Protein AF-A0A2N4T338-F1 (afdb_monomer_lite)

Structure (mmCIF, N/CA/C/O backbone):
data_AF-A0A2N4T338-F1
#
_entry.id   AF-A0A2N4T338-F1
#
loop_
_atom_site.group_PDB
_atom_site.id
_atom_site.type_symbol
_atom_site.label_atom_id
_atom_site.label_alt_id
_atom_site.label_comp_id
_atom_site.label_asym_id
_atom_site.label_entity_id
_atom_site.label_seq_id
_atom_site.pdbx_PDB_ins_code
_atom_site.Cartn_x
_atom_site.Cartn_y
_atom_site.Cartn_z
_atom_site.occupancy
_atom_site.B_iso_or_equiv
_atom_site.auth_seq_id
_atom_site.auth_comp_id
_atom_site.auth_asym_id
_atom_site.auth_atom_id
_atom_site.pdbx_PDB_model_num
ATOM 1 N N . MET A 1 1 ? 6.324 -9.145 18.615 1.00 62.44 1 MET A N 1
ATOM 2 C CA . MET A 1 1 ? 6.691 -7.727 18.433 1.00 62.44 1 MET A CA 1
ATOM 3 C C . MET A 1 1 ? 6.209 -6.959 19.652 1.00 62.44 1 MET A C 1
ATOM 5 O O . MET A 1 1 ? 5.061 -7.141 20.035 1.00 62.44 1 MET A O 1
ATOM 9 N N . THR A 1 2 ? 7.068 -6.172 20.293 1.00 78.62 2 THR A N 1
ATOM 10 C CA . THR A 1 2 ? 6.684 -5.299 21.414 1.00 78.62 2 THR A CA 1
ATOM 11 C C . THR A 1 2 ? 6.071 -3.992 20.900 1.00 78.62 2 THR A C 1
ATOM 13 O O . THR A 1 2 ? 6.257 -3.635 19.736 1.00 78.62 2 THR A O 1
ATOM 16 N N . GLN A 1 3 ? 5.378 -3.239 21.760 1.00 72.06 3 GLN A N 1
ATOM 17 C CA . GLN A 1 3 ? 4.843 -1.913 21.408 1.00 72.06 3 GLN A CA 1
ATOM 18 C C . GLN A 1 3 ? 5.943 -0.960 20.908 1.00 72.06 3 GLN A C 1
ATOM 20 O O . GLN A 1 3 ? 5.745 -0.226 19.945 1.00 72.06 3 GLN A O 1
ATOM 25 N N . GLN A 1 4 ? 7.126 -1.016 21.522 1.00 71.88 4 GLN A N 1
ATOM 26 C CA . GLN A 1 4 ? 8.275 -0.204 21.126 1.00 71.88 4 GLN A CA 1
ATOM 27 C C . GLN A 1 4 ? 8.818 -0.604 19.746 1.00 71.88 4 GLN A C 1
ATOM 29 O O . GLN A 1 4 ? 9.125 0.263 18.933 1.00 71.88 4 GLN A O 1
ATOM 34 N N . GLN A 1 5 ? 8.879 -1.907 19.452 1.00 71.75 5 GLN A N 1
ATOM 35 C CA . GLN A 1 5 ? 9.259 -2.404 18.125 1.00 71.75 5 GLN A CA 1
ATOM 36 C C . GLN A 1 5 ? 8.235 -2.002 17.057 1.00 71.75 5 GLN A C 1
ATOM 38 O O . GLN A 1 5 ? 8.622 -1.611 15.961 1.00 71.75 5 GLN A O 1
ATOM 43 N N . ALA A 1 6 ? 6.942 -2.043 17.388 1.00 69.12 6 ALA A N 1
ATOM 44 C CA . ALA A 1 6 ? 5.874 -1.610 16.490 1.00 69.12 6 ALA A CA 1
ATOM 45 C C . ALA A 1 6 ? 5.974 -0.111 16.164 1.00 69.12 6 ALA A C 1
ATOM 47 O O . ALA A 1 6 ? 5.846 0.279 15.006 1.00 69.12 6 ALA A O 1
ATOM 48 N N . ALA A 1 7 ? 6.250 0.724 17.172 1.00 72.25 7 ALA A N 1
ATOM 49 C CA . ALA A 1 7 ? 6.446 2.160 16.989 1.00 72.25 7 ALA A CA 1
ATOM 50 C C . ALA A 1 7 ? 7.676 2.468 16.117 1.00 72.25 7 ALA A C 1
ATOM 52 O O . ALA A 1 7 ? 7.588 3.289 15.208 1.00 72.25 7 ALA A O 1
ATOM 53 N N . ALA A 1 8 ? 8.794 1.772 16.344 1.00 79.38 8 ALA A N 1
ATOM 54 C CA . ALA A 1 8 ? 10.000 1.924 15.532 1.00 79.38 8 ALA A CA 1
ATOM 55 C C . ALA A 1 8 ? 9.776 1.494 14.070 1.00 79.38 8 ALA A C 1
ATOM 57 O O . ALA A 1 8 ? 10.155 2.221 13.156 1.00 79.38 8 ALA A O 1
ATOM 58 N N . ALA A 1 9 ? 9.102 0.360 13.844 1.00 77.81 9 ALA A N 1
ATOM 59 C CA . ALA A 1 9 ? 8.751 -0.109 12.502 1.00 77.81 9 ALA A CA 1
ATOM 60 C C . ALA A 1 9 ? 7.802 0.862 11.774 1.00 77.81 9 ALA A C 1
ATOM 62 O O . ALA A 1 9 ? 7.925 1.067 10.567 1.00 77.81 9 ALA A O 1
ATOM 63 N N . LEU A 1 10 ? 6.872 1.491 12.501 1.00 75.06 10 LEU A N 1
ATOM 64 C CA . LEU A 1 10 ? 5.985 2.513 11.944 1.00 75.06 10 LEU A CA 1
ATOM 65 C C . LEU A 1 10 ? 6.748 3.784 11.544 1.00 75.06 10 LEU A C 1
ATOM 67 O O . LEU A 1 10 ? 6.450 4.372 10.504 1.00 75.06 10 LEU A O 1
ATOM 71 N N . GLU A 1 11 ? 7.722 4.213 12.344 1.00 81.62 11 GLU A N 1
ATOM 72 C CA . GLU A 1 11 ? 8.528 5.393 12.024 1.00 81.62 11 GLU A CA 1
ATOM 73 C C . GLU A 1 11 ? 9.440 5.148 10.815 1.00 81.62 11 GLU A C 1
ATOM 75 O O . GLU A 1 11 ? 9.494 5.969 9.899 1.00 81.62 11 GLU A O 1
ATOM 80 N N . GLU A 1 12 ? 10.063 3.969 10.744 1.00 84.81 12 GLU A N 1
ATOM 81 C CA . GLU A 1 12 ? 10.808 3.512 9.566 1.00 84.81 12 GLU A CA 1
ATOM 82 C C . GLU A 1 12 ? 9.920 3.521 8.308 1.00 84.81 12 GLU A C 1
ATOM 84 O O . GLU A 1 12 ? 10.283 4.103 7.283 1.00 84.81 12 GLU A O 1
ATOM 89 N N . TYR A 1 13 ? 8.707 2.969 8.407 1.00 80.12 13 TYR A N 1
ATOM 90 C CA . TYR A 1 13 ? 7.729 2.975 7.320 1.00 80.12 13 TYR A CA 1
ATOM 91 C C . TYR A 1 13 ? 7.407 4.388 6.825 1.00 80.12 13 TYR A C 1
ATOM 93 O O . TYR A 1 13 ? 7.365 4.624 5.613 1.00 80.12 13 TYR A O 1
ATOM 101 N N . ARG A 1 14 ? 7.210 5.349 7.734 1.00 77.81 14 ARG A N 1
ATOM 102 C CA . ARG A 1 14 ? 6.934 6.749 7.377 1.00 77.81 14 ARG A CA 1
ATOM 103 C C . ARG A 1 14 ? 8.105 7.397 6.650 1.00 77.81 14 ARG A C 1
ATOM 105 O O . ARG A 1 14 ? 7.891 8.017 5.607 1.00 77.81 14 ARG A O 1
ATOM 112 N N . ALA A 1 15 ? 9.322 7.221 7.162 1.00 83.94 15 ALA A N 1
ATOM 113 C CA . ALA A 1 15 ? 10.530 7.785 6.566 1.00 83.94 15 ALA A CA 1
ATOM 114 C C . ALA A 1 15 ? 10.759 7.283 5.126 1.00 83.94 15 ALA A C 1
ATOM 116 O O . ALA A 1 15 ? 11.255 8.022 4.272 1.00 83.94 15 ALA A O 1
ATOM 117 N N . GLU A 1 16 ? 10.337 6.052 4.823 1.00 86.31 16 GLU A N 1
ATOM 118 C CA . GLU A 1 16 ? 10.473 5.441 3.498 1.00 86.31 16 GLU A CA 1
ATOM 119 C C . GLU A 1 16 ? 9.462 5.954 2.452 1.00 86.31 16 GLU A C 1
ATOM 121 O O . GLU A 1 16 ? 9.729 5.807 1.256 1.00 86.31 16 GLU A O 1
ATOM 126 N N . ARG A 1 17 ? 8.342 6.594 2.844 1.00 83.62 17 ARG A N 1
ATOM 127 C CA . ARG A 1 17 ? 7.252 6.962 1.906 1.00 83.62 17 ARG A CA 1
ATOM 128 C C . ARG A 1 17 ? 7.700 7.931 0.812 1.00 83.62 17 ARG A C 1
ATOM 130 O O . ARG A 1 17 ? 7.504 7.664 -0.371 1.00 83.62 17 ARG A O 1
ATOM 137 N N . GLY A 1 18 ? 8.338 9.037 1.195 1.00 79.62 18 GLY A N 1
ATOM 138 C CA . GLY A 1 18 ? 8.829 10.039 0.243 1.00 79.62 18 GLY A CA 1
ATOM 139 C C . GLY A 1 18 ? 9.854 9.465 -0.751 1.00 79.62 18 GLY A C 1
ATOM 140 O O . GLY A 1 18 ? 9.697 9.644 -1.961 1.00 79.62 18 GLY A O 1
ATOM 141 N N . PRO A 1 19 ? 10.897 8.747 -0.288 1.00 85.12 19 PRO A N 1
ATOM 142 C CA . PRO A 1 19 ? 11.813 8.018 -1.164 1.00 85.12 19 PRO A CA 1
ATOM 143 C C . PRO A 1 19 ? 11.136 6.977 -2.069 1.00 85.12 19 PRO A C 1
ATOM 145 O O . PRO A 1 19 ? 11.497 6.876 -3.241 1.00 85.12 19 PRO A O 1
ATOM 148 N N . ALA A 1 20 ? 10.171 6.201 -1.563 1.00 82.81 20 ALA A N 1
ATOM 149 C CA . ALA A 1 20 ? 9.427 5.218 -2.355 1.00 82.81 20 ALA A CA 1
ATOM 150 C C . ALA A 1 20 ? 8.657 5.884 -3.499 1.00 82.81 20 ALA A C 1
ATOM 152 O O . ALA A 1 20 ? 8.750 5.455 -4.649 1.00 82.81 20 ALA A O 1
ATOM 153 N N . LEU A 1 21 ? 7.991 6.995 -3.203 1.00 77.12 21 LEU A N 1
ATOM 154 C CA . LEU A 1 21 ? 7.253 7.757 -4.193 1.00 77.12 21 LEU A CA 1
ATOM 155 C C . LEU A 1 21 ? 8.155 8.394 -5.252 1.00 77.12 21 LEU A C 1
ATOM 157 O O . LEU A 1 21 ? 7.856 8.326 -6.444 1.00 77.12 21 LEU A O 1
ATOM 161 N N . ARG A 1 22 ? 9.293 8.969 -4.842 1.00 80.62 22 ARG A N 1
ATOM 162 C CA . ARG A 1 22 ? 10.293 9.476 -5.793 1.00 80.62 22 ARG A CA 1
ATOM 163 C C . ARG A 1 22 ? 10.784 8.372 -6.720 1.00 80.62 22 ARG A C 1
ATOM 165 O O . ARG A 1 22 ? 10.861 8.616 -7.914 1.00 80.62 22 ARG A O 1
ATOM 172 N N . ARG A 1 23 ? 11.050 7.169 -6.196 1.00 81.19 23 ARG A N 1
ATOM 173 C CA . ARG A 1 23 ? 11.460 6.006 -7.002 1.00 81.19 23 ARG A CA 1
ATOM 174 C C . ARG A 1 23 ? 10.383 5.566 -7.990 1.00 81.19 23 ARG A C 1
ATOM 176 O O . ARG A 1 23 ? 10.722 5.247 -9.123 1.00 81.19 23 ARG A O 1
ATOM 183 N N . LEU A 1 24 ? 9.109 5.572 -7.590 1.00 78.12 24 LEU A N 1
ATOM 184 C CA . LEU A 1 24 ? 7.997 5.272 -8.497 1.00 78.12 24 LEU A CA 1
ATOM 185 C C . LEU A 1 24 ? 7.913 6.303 -9.633 1.00 78.12 24 LEU A C 1
ATOM 187 O O . LEU A 1 24 ? 7.791 5.935 -10.797 1.00 78.12 24 LEU A O 1
ATOM 191 N N . ARG A 1 25 ? 8.033 7.594 -9.294 1.00 74.50 25 ARG A N 1
ATOM 192 C CA . ARG A 1 25 ? 7.961 8.717 -10.244 1.00 74.50 25 ARG A CA 1
ATOM 193 C C . ARG A 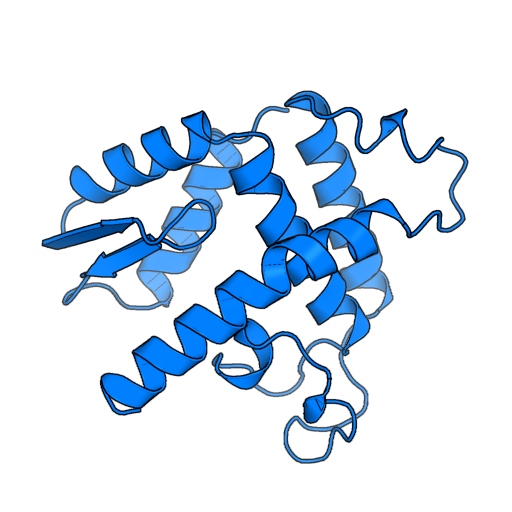1 25 ? 9.176 8.805 -11.166 1.00 74.50 25 ARG A C 1
ATOM 195 O O . ARG A 1 25 ? 9.040 9.179 -12.325 1.00 74.50 25 ARG A O 1
ATOM 202 N N . SER A 1 26 ? 10.359 8.447 -10.674 1.00 70.56 26 SER A N 1
ATOM 203 C CA . SER A 1 26 ? 11.620 8.536 -11.411 1.00 70.56 26 SER A CA 1
ATOM 204 C C . SER A 1 26 ? 11.895 7.336 -12.314 1.00 70.56 26 SER A C 1
ATOM 206 O O . SER A 1 26 ? 13.024 7.207 -12.782 1.00 70.56 26 SER A O 1
ATOM 208 N N . ARG A 1 27 ? 10.930 6.429 -12.520 1.00 64.31 27 ARG A N 1
ATOM 209 C CA . ARG A 1 27 ? 11.111 5.203 -13.308 1.00 64.31 27 ARG A CA 1
ATOM 210 C C . ARG A 1 27 ? 10.429 5.320 -14.682 1.00 64.31 27 ARG A C 1
ATOM 212 O O . ARG A 1 27 ? 9.314 4.830 -14.871 1.00 64.31 27 ARG A O 1
ATOM 219 N N . PRO A 1 28 ? 11.061 5.982 -15.667 1.00 56.56 28 PRO A N 1
ATOM 220 C CA . PRO A 1 28 ? 10.566 6.034 -17.034 1.00 56.56 28 PRO A CA 1
ATOM 221 C C . PRO A 1 28 ? 10.906 4.720 -17.748 1.00 56.56 28 PRO A C 1
ATOM 223 O O . PRO A 1 28 ? 11.906 4.635 -18.449 1.00 56.56 28 PRO A O 1
ATOM 226 N N . GLU A 1 29 ? 10.116 3.661 -17.565 1.00 56.84 29 GLU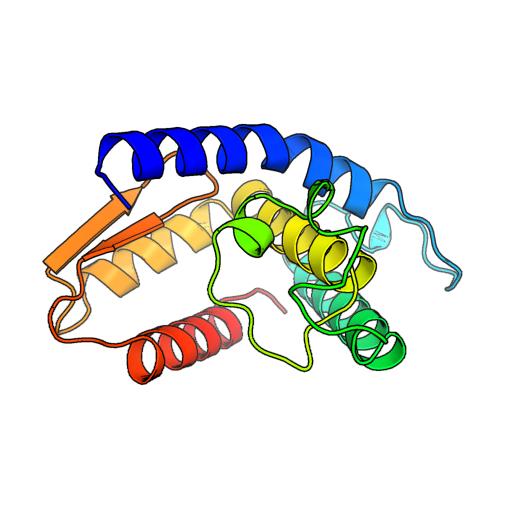 A N 1
ATOM 227 C CA . GLU A 1 29 ? 10.392 2.395 -18.265 1.00 56.84 29 GLU A CA 1
ATOM 228 C C . GLU A 1 29 ? 9.461 2.149 -19.469 1.00 56.84 29 GLU A C 1
ATOM 230 O O . GLU A 1 29 ? 8.276 1.846 -19.327 1.00 56.84 29 GLU A O 1
ATOM 235 N N . ALA A 1 30 ? 10.071 2.300 -20.652 1.00 43.59 30 ALA A N 1
ATOM 236 C CA . ALA A 1 30 ? 9.916 1.552 -21.911 1.00 43.59 30 ALA A CA 1
ATOM 237 C C . ALA A 1 30 ? 8.594 1.542 -22.710 1.00 43.59 30 ALA A C 1
ATOM 239 O O . ALA A 1 30 ? 8.603 1.022 -23.823 1.00 43.59 30 ALA A O 1
ATOM 240 N N . GLN A 1 31 ? 7.493 2.137 -22.251 1.00 45.59 31 GLN A N 1
ATOM 241 C CA . GLN A 1 31 ? 6.255 2.213 -23.051 1.00 45.59 31 GLN A CA 1
ATOM 242 C C . GLN A 1 31 ? 5.781 3.648 -23.259 1.00 45.59 31 GLN A C 1
ATOM 244 O O . GLN A 1 31 ? 4.820 4.043 -22.620 1.00 45.59 31 GLN A O 1
ATOM 249 N N . GLY A 1 32 ? 6.458 4.404 -24.135 1.00 47.75 32 GLY A N 1
ATOM 250 C CA . GLY A 1 32 ? 5.933 5.524 -24.949 1.00 47.75 32 GLY A CA 1
ATOM 251 C C . GLY A 1 32 ? 5.160 6.693 -24.308 1.00 47.75 32 GLY A C 1
ATOM 252 O O . GLY A 1 32 ? 4.916 7.677 -24.995 1.00 47.75 32 GLY A O 1
ATOM 253 N N . ALA A 1 33 ? 4.778 6.625 -23.038 1.00 52.41 33 ALA A N 1
ATOM 254 C CA . ALA A 1 33 ? 4.019 7.626 -22.316 1.00 52.41 33 ALA A CA 1
ATOM 255 C C . ALA A 1 33 ? 4.990 8.508 -21.535 1.00 52.41 33 ALA A C 1
ATOM 257 O O . ALA A 1 33 ? 5.881 8.004 -20.836 1.00 52.41 33 ALA A O 1
ATOM 258 N N . ALA A 1 34 ? 4.826 9.825 -21.649 1.00 51.91 34 ALA A N 1
ATOM 259 C CA . ALA A 1 34 ? 5.611 10.757 -20.862 1.00 51.91 34 ALA A CA 1
ATOM 260 C C . ALA A 1 34 ? 5.340 10.498 -19.363 1.00 51.91 34 ALA A C 1
ATOM 262 O O . ALA A 1 34 ? 4.184 10.332 -18.970 1.00 51.91 34 ALA A O 1
ATOM 263 N N . PRO A 1 35 ? 6.372 10.473 -18.497 1.00 50.28 35 PRO A N 1
ATOM 264 C CA . PRO A 1 35 ? 6.205 10.237 -17.059 1.00 50.28 35 PRO A CA 1
ATOM 265 C C . PRO A 1 35 ? 5.212 11.193 -16.388 1.00 50.28 35 PRO A C 1
ATOM 267 O O . PRO A 1 35 ? 4.612 10.827 -15.383 1.00 50.28 35 PRO A O 1
ATOM 270 N N . GLY A 1 36 ? 5.039 12.394 -16.951 1.00 50.84 36 GLY A N 1
ATOM 271 C CA . GLY A 1 36 ? 4.094 13.403 -16.481 1.00 50.84 36 GLY A CA 1
ATOM 272 C C . GLY A 1 36 ? 2.626 13.049 -16.719 1.00 50.84 36 GLY A C 1
ATOM 273 O O . GLY A 1 36 ? 1.810 13.393 -15.877 1.00 50.84 36 GLY A O 1
ATOM 274 N N . ASP A 1 37 ? 2.294 12.299 -17.774 1.00 50.84 37 ASP A N 1
ATOM 275 C CA . ASP A 1 37 ? 0.897 12.025 -18.155 1.00 50.84 37 ASP A CA 1
ATOM 276 C C . ASP A 1 37 ? 0.291 10.862 -17.353 1.00 50.84 37 ASP A C 1
ATOM 278 O O . ASP A 1 37 ? -0.908 10.814 -17.101 1.00 50.84 37 ASP A O 1
ATOM 282 N N . LEU A 1 38 ? 1.129 9.922 -16.899 1.00 54.34 38 LEU A N 1
ATOM 283 C CA . LEU A 1 38 ? 0.713 8.811 -16.029 1.00 54.34 38 LEU A CA 1
ATOM 284 C C . LEU A 1 38 ? 0.696 9.189 -14.545 1.00 54.34 38 LEU A C 1
ATOM 286 O O . LEU A 1 38 ? 0.239 8.407 -13.715 1.00 54.34 38 LEU A O 1
ATOM 290 N N . LEU A 1 39 ? 1.262 10.344 -14.192 1.00 59.91 39 LEU A N 1
ATOM 291 C CA . LEU A 1 39 ? 1.515 10.764 -12.817 1.00 59.91 39 LEU A CA 1
ATOM 292 C C . LEU A 1 39 ? 1.229 12.263 -12.628 1.00 59.91 39 LEU A C 1
ATOM 294 O O . LEU A 1 39 ? 1.869 12.888 -11.788 1.00 59.91 39 LEU A O 1
ATOM 298 N N . ASP A 1 40 ? 0.238 12.804 -13.336 1.00 61.72 40 ASP A N 1
ATOM 299 C CA . ASP A 1 40 ? -0.113 14.238 -13.388 1.00 61.72 40 ASP A CA 1
ATOM 300 C C . ASP A 1 40 ? -0.699 14.827 -12.082 1.00 61.72 40 ASP A C 1
ATOM 302 O O . ASP A 1 40 ? -1.085 15.991 -12.018 1.00 61.72 40 ASP A O 1
ATOM 306 N N . GLY A 1 41 ? -0.766 14.032 -11.016 1.00 57.16 41 GLY A N 1
ATOM 307 C CA . GLY A 1 41 ? -1.344 14.396 -9.725 1.00 57.16 41 GLY A CA 1
ATOM 308 C C . GLY A 1 41 ? -2.856 14.195 -9.644 1.00 57.16 41 GLY A C 1
ATOM 309 O O . GLY A 1 41 ? -3.410 14.306 -8.553 1.00 57.16 41 GLY A O 1
ATOM 310 N N . THR A 1 42 ? -3.533 13.862 -10.747 1.00 61.12 42 THR A N 1
ATOM 311 C CA . THR A 1 42 ? -4.996 13.808 -10.788 1.00 61.12 42 THR A CA 1
ATOM 312 C C . THR A 1 42 ? -5.558 12.447 -10.360 1.00 61.12 42 THR A C 1
ATOM 314 O O . THR A 1 42 ? -4.898 11.415 -10.510 1.00 61.12 42 THR A O 1
ATOM 317 N N . PRO A 1 43 ? -6.812 12.415 -9.875 1.00 57.62 43 PRO A N 1
ATOM 318 C CA . PRO A 1 43 ? -7.643 11.212 -9.753 1.00 57.62 43 PRO A CA 1
ATOM 319 C C . PRO A 1 43 ? -7.540 10.226 -10.924 1.00 57.62 43 PRO A C 1
ATOM 321 O O . PRO A 1 43 ? -7.297 9.042 -10.696 1.00 57.62 43 PRO A O 1
ATOM 324 N N . GLY A 1 44 ? -7.625 10.716 -12.164 1.00 61.06 44 GLY A N 1
ATOM 325 C CA . GLY A 1 44 ? -7.610 9.875 -13.365 1.00 61.06 44 GLY A CA 1
ATOM 326 C C . GLY A 1 44 ? -6.275 9.168 -13.625 1.00 61.06 44 GLY A C 1
ATOM 327 O O . GLY A 1 44 ? -6.240 8.145 -14.296 1.00 61.06 44 GLY A O 1
ATOM 328 N N . SER A 1 45 ? -5.166 9.646 -13.049 1.00 65.50 45 SER A N 1
ATOM 329 C CA . SER A 1 45 ? -3.851 8.997 -13.195 1.00 65.50 45 SER A CA 1
ATOM 330 C C . SER A 1 45 ? -3.674 7.734 -12.341 1.00 65.50 45 SER A C 1
ATOM 332 O O . SER A 1 45 ? -2.775 6.928 -12.591 1.00 65.50 45 SER A O 1
ATOM 334 N N . THR A 1 46 ? -4.534 7.515 -11.337 1.00 69.88 46 THR A N 1
ATOM 335 C CA . THR A 1 46 ? -4.381 6.399 -10.391 1.00 69.88 46 THR A CA 1
ATOM 336 C C . THR A 1 46 ? -4.722 5.043 -11.011 1.00 69.88 46 THR A C 1
ATOM 338 O O . THR A 1 46 ? -4.023 4.066 -10.732 1.00 69.88 46 THR A O 1
ATOM 341 N N . ALA A 1 47 ? -5.736 4.962 -11.878 1.00 72.38 47 ALA A N 1
ATOM 342 C CA . ALA A 1 47 ? -6.087 3.717 -12.563 1.00 72.38 47 ALA A CA 1
ATOM 343 C C . ALA A 1 47 ? -5.005 3.266 -13.573 1.00 72.38 47 ALA A C 1
ATOM 345 O O . ALA A 1 47 ? -4.528 2.137 -13.439 1.00 72.38 47 ALA A O 1
ATOM 346 N N . PRO A 1 48 ? -4.495 4.125 -14.480 1.00 71.88 48 PRO A N 1
ATOM 347 C CA . PRO A 1 48 ? -3.369 3.780 -15.352 1.00 71.88 48 PRO A CA 1
ATOM 348 C C . PRO A 1 48 ? -2.109 3.362 -14.584 1.00 71.88 48 PRO A C 1
ATOM 350 O O . PRO A 1 48 ? -1.431 2.403 -14.960 1.00 71.88 48 PRO A O 1
ATOM 353 N N . LEU A 1 49 ? -1.797 4.046 -13.476 1.00 74.12 49 LEU A N 1
ATOM 354 C CA . LEU A 1 49 ? -0.665 3.693 -12.621 1.00 74.12 49 LEU A CA 1
ATOM 355 C C . LEU A 1 49 ? -0.846 2.323 -11.953 1.00 74.12 49 LEU A C 1
ATOM 357 O O . LEU A 1 49 ? 0.105 1.535 -11.903 1.00 74.12 49 LEU A O 1
ATOM 361 N N . ARG A 1 50 ? -2.052 2.028 -11.454 1.00 77.69 50 ARG A N 1
ATOM 362 C CA . ARG A 1 50 ? -2.404 0.722 -10.883 1.00 77.69 50 ARG A CA 1
ATOM 363 C C . ARG A 1 50 ? -2.251 -0.371 -11.931 1.00 77.69 50 ARG A C 1
ATOM 365 O O . ARG A 1 50 ? -1.576 -1.360 -11.668 1.00 77.69 50 ARG A O 1
ATOM 372 N N . ASP A 1 51 ? -2.832 -0.188 -13.111 1.00 77.38 51 ASP A N 1
ATOM 373 C CA . ASP A 1 51 ? -2.852 -1.209 -14.158 1.00 77.38 51 ASP A CA 1
ATOM 374 C C . ASP A 1 51 ? -1.433 -1.500 -14.664 1.00 77.38 51 ASP A C 1
ATOM 376 O O . ASP A 1 51 ? -1.040 -2.661 -14.794 1.00 77.38 51 ASP A O 1
ATOM 380 N N . ARG A 1 52 ? -0.606 -0.458 -14.821 1.00 78.12 52 ARG A N 1
ATOM 381 C CA . ARG A 1 52 ? 0.825 -0.598 -15.125 1.00 78.12 52 ARG A CA 1
ATOM 382 C C . ARG A 1 52 ? 1.582 -1.341 -14.026 1.00 78.12 52 ARG A C 1
ATOM 384 O O . ARG A 1 52 ? 2.385 -2.226 -14.322 1.00 78.12 52 ARG A O 1
ATOM 391 N N . THR A 1 53 ? 1.349 -0.976 -12.766 1.00 79.75 53 THR A N 1
ATOM 392 C CA . THR A 1 53 ? 1.994 -1.621 -11.614 1.00 79.75 53 THR A CA 1
ATOM 393 C C . THR A 1 53 ? 1.633 -3.104 -11.560 1.00 79.75 53 THR A C 1
ATOM 395 O O . THR A 1 53 ? 2.526 -3.943 -11.460 1.00 79.75 53 THR A O 1
ATOM 398 N N . THR A 1 54 ? 0.352 -3.440 -11.727 1.00 81.50 54 THR A N 1
ATOM 399 C CA . THR A 1 54 ? -0.137 -4.821 -11.809 1.00 81.50 54 THR A CA 1
ATOM 400 C C . THR A 1 54 ? 0.515 -5.575 -12.963 1.00 81.50 54 THR A C 1
ATOM 402 O O . THR A 1 54 ? 1.087 -6.636 -12.734 1.00 81.50 54 THR A O 1
ATOM 405 N N . ALA A 1 55 ? 0.517 -5.016 -14.178 1.00 80.31 55 ALA A N 1
ATOM 406 C CA . ALA A 1 55 ? 1.122 -5.656 -15.344 1.00 80.31 55 ALA A CA 1
ATOM 407 C C . ALA A 1 55 ? 2.616 -5.955 -15.132 1.00 80.31 55 ALA A C 1
ATOM 409 O O . ALA A 1 55 ? 3.092 -7.043 -15.468 1.00 80.31 55 ALA A O 1
ATOM 410 N N . ARG A 1 56 ? 3.359 -5.020 -14.523 1.00 84.81 56 ARG A N 1
ATOM 411 C CA . ARG A 1 56 ? 4.777 -5.221 -14.208 1.00 84.81 56 ARG A CA 1
ATOM 412 C C . ARG A 1 56 ? 4.979 -6.297 -13.143 1.00 84.81 56 ARG A C 1
ATOM 414 O O . ARG A 1 56 ? 5.845 -7.146 -13.323 1.00 84.81 56 ARG A O 1
ATOM 421 N N . ILE A 1 57 ? 4.180 -6.296 -12.077 1.00 85.88 57 ILE A N 1
ATOM 422 C CA . ILE A 1 57 ? 4.228 -7.330 -11.031 1.00 85.88 57 ILE A CA 1
ATOM 423 C C . ILE A 1 57 ? 3.936 -8.712 -11.628 1.00 85.88 57 ILE A C 1
ATOM 425 O O . ILE A 1 57 ? 4.668 -9.658 -11.348 1.00 85.88 57 ILE A O 1
ATOM 429 N N . THR A 1 58 ? 2.926 -8.827 -12.495 1.00 85.44 58 THR A N 1
ATOM 430 C CA . THR A 1 58 ? 2.608 -10.073 -13.204 1.00 85.44 58 THR A CA 1
ATOM 431 C C . THR A 1 58 ? 3.780 -10.548 -14.061 1.00 85.44 58 THR A C 1
ATOM 433 O O . THR A 1 58 ? 4.121 -11.726 -14.014 1.00 85.44 58 THR A O 1
ATOM 436 N N . ALA A 1 59 ? 4.433 -9.645 -14.800 1.00 85.69 59 ALA A N 1
ATOM 437 C CA . ALA A 1 59 ? 5.592 -9.985 -15.626 1.00 85.69 59 ALA A CA 1
ATOM 438 C C . ALA A 1 59 ? 6.819 -10.421 -14.802 1.00 85.69 59 ALA A C 1
ATOM 440 O O . ALA A 1 59 ? 7.606 -11.242 -15.265 1.00 85.69 59 ALA A O 1
ATOM 441 N N . LEU A 1 60 ? 6.991 -9.874 -13.594 1.00 88.44 60 LEU A N 1
ATOM 442 C CA . LEU A 1 60 ? 8.084 -10.220 -12.680 1.00 88.44 60 LEU A CA 1
ATOM 443 C C . LEU A 1 60 ? 7.890 -11.581 -11.996 1.00 88.44 60 LEU A C 1
ATOM 445 O O . LEU A 1 60 ? 8.874 -12.199 -11.593 1.00 88.44 60 LEU A O 1
ATOM 449 N N . GLY A 1 61 ? 6.646 -12.049 -11.861 1.00 91.31 61 GLY A N 1
ATOM 450 C CA . GLY A 1 61 ? 6.330 -13.330 -11.235 1.00 91.31 61 GLY A CA 1
ATOM 451 C C . GLY A 1 61 ? 6.764 -13.395 -9.767 1.00 91.31 61 GLY A C 1
ATOM 452 O O . GLY A 1 61 ? 6.580 -12.448 -8.997 1.00 91.31 61 GLY A O 1
ATOM 453 N N . THR A 1 62 ? 7.324 -14.534 -9.366 1.00 92.38 62 THR A N 1
ATOM 454 C CA . THR A 1 62 ? 7.793 -14.787 -7.998 1.00 92.38 62 THR A CA 1
ATOM 455 C C . THR A 1 62 ? 9.314 -14.756 -7.909 1.00 92.38 62 THR A C 1
ATOM 457 O O . THR A 1 62 ? 10.022 -15.048 -8.872 1.00 92.38 62 THR A O 1
ATOM 460 N N . GLY A 1 63 ? 9.824 -14.434 -6.723 1.00 87.69 63 GLY A N 1
ATOM 461 C CA . GLY A 1 63 ? 11.241 -1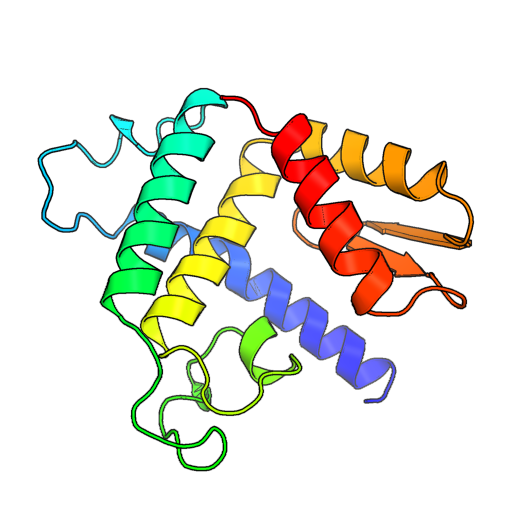4.494 -6.404 1.00 87.69 63 GLY A CA 1
ATOM 462 C C . GLY A 1 63 ? 11.808 -15.903 -6.631 1.00 87.69 63 GLY A C 1
ATOM 463 O 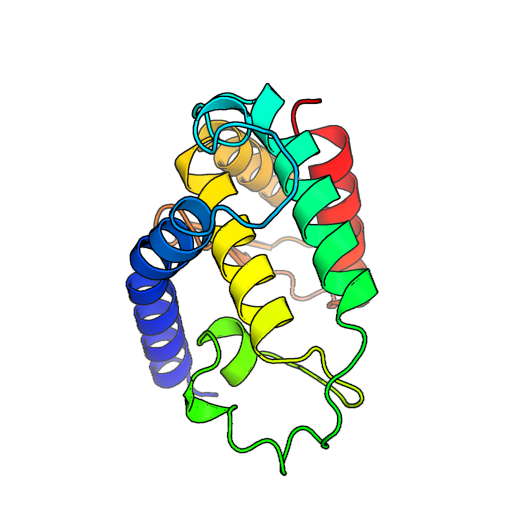O . GLY A 1 63 ? 11.120 -16.895 -6.385 1.00 87.69 63 GLY A O 1
ATOM 464 N N . PRO A 1 64 ? 13.063 -16.016 -7.099 1.00 86.44 64 PRO A N 1
ATOM 465 C CA . PRO A 1 64 ? 13.689 -17.308 -7.384 1.00 86.44 64 PRO A CA 1
ATOM 466 C C . PRO A 1 64 ? 14.216 -18.020 -6.127 1.00 86.44 64 PRO A C 1
ATOM 468 O O . PRO A 1 64 ? 14.718 -19.137 -6.224 1.00 86.44 64 PRO A O 1
ATOM 471 N N . ARG A 1 65 ? 14.183 -17.361 -4.964 1.00 90.12 65 ARG A N 1
ATOM 472 C CA . ARG A 1 65 ? 14.698 -17.866 -3.686 1.00 90.12 65 ARG A CA 1
ATOM 473 C C . ARG A 1 65 ? 13.580 -17.872 -2.655 1.00 90.12 65 ARG A C 1
ATOM 475 O O . ARG A 1 65 ? 12.591 -17.167 -2.814 1.00 90.12 65 ARG A O 1
ATOM 482 N N . THR A 1 66 ? 13.762 -18.672 -1.613 1.00 91.44 66 THR A N 1
ATOM 483 C CA . THR A 1 66 ? 12.904 -18.617 -0.433 1.00 91.44 66 THR A CA 1
ATOM 484 C C . THR A 1 66 ? 13.160 -17.337 0.353 1.00 91.44 66 THR A C 1
ATOM 486 O O . THR A 1 66 ? 14.258 -16.773 0.307 1.00 91.44 66 THR A O 1
ATOM 489 N N . LEU A 1 67 ? 12.166 -16.919 1.132 1.00 88.38 67 LEU A N 1
ATOM 490 C CA . LEU A 1 67 ? 12.204 -15.714 1.963 1.00 88.38 67 LEU A CA 1
ATOM 491 C C . LEU A 1 67 ? 13.436 -15.603 2.867 1.00 88.38 67 LEU A C 1
ATOM 493 O O . LEU A 1 67 ? 13.923 -14.494 3.105 1.00 88.38 67 LEU A O 1
ATOM 497 N N . ASP A 1 68 ? 13.906 -16.729 3.404 1.00 86.62 68 ASP A N 1
ATOM 498 C CA . ASP A 1 68 ? 15.050 -16.778 4.322 1.00 86.62 68 ASP A CA 1
ATOM 499 C C . ASP A 1 68 ? 16.395 -16.735 3.586 1.00 86.62 68 ASP A C 1
ATOM 501 O O . ASP A 1 68 ? 17.404 -16.318 4.152 1.00 86.62 68 ASP A O 1
ATOM 505 N N . ALA A 1 69 ? 16.412 -17.139 2.314 1.00 90.81 69 ALA A N 1
ATOM 506 C CA . ALA A 1 69 ? 17.608 -17.184 1.481 1.00 90.81 69 ALA A CA 1
ATOM 507 C C . ALA A 1 69 ? 17.732 -15.980 0.535 1.00 90.81 69 ALA A C 1
ATOM 509 O O . ALA A 1 69 ? 18.703 -15.904 -0.223 1.00 90.81 69 ALA A O 1
ATOM 510 N N . ASP A 1 70 ? 16.768 -15.053 0.528 1.00 91.56 70 ASP A N 1
ATOM 511 C CA . ASP A 1 70 ? 16.822 -13.883 -0.342 1.00 91.56 70 ASP A CA 1
ATOM 512 C C . ASP A 1 70 ? 17.812 -12.829 0.205 1.00 91.56 70 ASP A C 1
ATOM 514 O O . ASP A 1 70 ? 17.536 -12.167 1.213 1.00 91.56 70 ASP A O 1
ATOM 518 N N . PRO A 1 71 ? 18.960 -12.601 -0.468 1.00 92.50 71 PRO A N 1
ATOM 519 C CA . PRO A 1 71 ? 19.969 -11.651 -0.000 1.00 92.50 71 PRO A CA 1
ATOM 520 C C . PRO A 1 71 ? 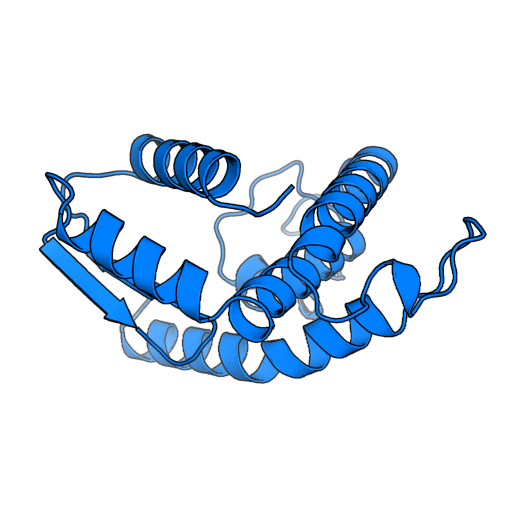19.504 -10.191 -0.092 1.00 92.50 71 PRO A C 1
ATOM 522 O O . PRO A 1 71 ? 20.136 -9.299 0.472 1.00 92.50 71 PRO A O 1
ATOM 525 N N . THR A 1 72 ? 18.418 -9.923 -0.818 1.00 92.31 72 THR A N 1
ATOM 526 C CA . THR A 1 72 ? 17.869 -8.580 -1.011 1.00 92.31 72 THR A CA 1
ATOM 527 C C . THR A 1 72 ? 16.943 -8.155 0.124 1.00 92.31 72 THR A C 1
ATOM 529 O O . THR A 1 72 ? 16.591 -6.979 0.201 1.00 92.31 72 THR A O 1
ATOM 532 N N . ARG A 1 73 ? 16.603 -9.064 1.053 1.00 89.25 73 ARG A N 1
ATOM 533 C CA . ARG A 1 73 ? 15.659 -8.816 2.154 1.00 89.25 73 ARG A CA 1
ATOM 534 C C . ARG A 1 73 ? 15.984 -7.565 2.971 1.00 89.25 73 ARG A C 1
ATOM 536 O O . ARG A 1 73 ? 15.076 -6.849 3.382 1.00 89.25 73 ARG A O 1
ATOM 543 N N . SER A 1 74 ? 17.264 -7.259 3.179 1.00 89.44 74 SER A N 1
ATOM 544 C CA . SER A 1 74 ? 17.700 -6.055 3.903 1.00 89.44 74 SER A CA 1
ATOM 545 C C . SER A 1 74 ? 17.337 -4.747 3.189 1.00 89.44 74 SER A C 1
ATOM 547 O O . SER A 1 74 ? 17.175 -3.725 3.849 1.00 89.44 74 SER A O 1
ATOM 549 N N . ARG A 1 75 ? 17.158 -4.768 1.864 1.00 89.19 75 ARG A N 1
ATOM 550 C CA . ARG A 1 75 ? 16.818 -3.605 1.027 1.00 89.19 75 ARG A CA 1
ATOM 551 C C . ARG A 1 75 ? 15.320 -3.435 0.790 1.00 89.19 75 ARG A C 1
ATOM 553 O O . ARG A 1 75 ? 14.903 -2.406 0.259 1.00 89.19 75 ARG A O 1
ATOM 560 N N . TRP A 1 76 ? 14.514 -4.426 1.163 1.00 91.44 76 TRP A N 1
ATOM 561 C CA . TRP A 1 76 ? 13.071 -4.369 0.964 1.00 91.44 76 TRP A CA 1
ATOM 562 C C . TRP A 1 76 ? 12.447 -3.227 1.762 1.00 91.44 76 TRP A C 1
ATOM 564 O O . TRP A 1 76 ? 12.964 -2.878 2.817 1.00 91.44 76 TRP A O 1
ATOM 574 N N . PRO A 1 77 ? 11.311 -2.670 1.321 1.00 89.50 77 PRO A N 1
ATOM 575 C CA . PRO A 1 77 ? 10.539 -1.761 2.155 1.00 89.50 77 PRO A CA 1
ATOM 576 C C . PRO A 1 77 ? 10.268 -2.367 3.534 1.00 89.50 77 PRO A C 1
ATOM 578 O O . PRO A 1 77 ? 9.969 -3.560 3.643 1.00 89.50 77 PRO A O 1
ATOM 581 N N . SER A 1 78 ? 10.310 -1.549 4.581 1.00 87.69 78 SER A N 1
ATOM 582 C CA . SER A 1 78 ? 10.017 -1.952 5.964 1.00 87.69 78 SER A CA 1
ATOM 583 C C . SER A 1 78 ? 8.704 -2.736 6.076 1.00 87.69 78 SER A C 1
ATOM 585 O O . SER A 1 78 ? 8.654 -3.770 6.739 1.00 87.69 78 SER A O 1
ATOM 587 N N . ARG A 1 79 ? 7.663 -2.337 5.329 1.00 83.00 79 ARG A N 1
ATOM 588 C CA . ARG A 1 79 ? 6.384 -3.064 5.234 1.00 83.00 79 ARG A CA 1
ATOM 589 C C . ARG A 1 79 ? 6.550 -4.521 4.793 1.00 83.00 79 ARG A C 1
ATOM 591 O O . ARG A 1 79 ? 5.831 -5.386 5.280 1.00 83.00 79 ARG A O 1
ATOM 598 N N . ALA A 1 80 ? 7.454 -4.790 3.858 1.00 87.38 80 ALA A N 1
ATOM 599 C CA . ALA A 1 80 ? 7.731 -6.135 3.372 1.00 87.38 80 ALA A CA 1
ATOM 600 C C . ALA A 1 80 ? 8.651 -6.909 4.329 1.00 87.38 80 ALA A C 1
ATOM 602 O O . ALA A 1 80 ? 8.457 -8.107 4.510 1.00 87.38 80 ALA A O 1
ATOM 603 N N . ARG A 1 81 ? 9.607 -6.233 4.988 1.00 86.50 81 ARG A N 1
ATOM 604 C CA . ARG A 1 81 ? 10.494 -6.855 5.992 1.00 86.50 81 ARG A CA 1
ATOM 605 C C . ARG A 1 81 ? 9.744 -7.301 7.250 1.00 86.50 81 ARG A C 1
ATOM 607 O O . ARG A 1 81 ? 10.011 -8.390 7.754 1.00 86.50 81 ARG A O 1
ATOM 614 N N . HIS A 1 82 ? 8.823 -6.463 7.730 1.00 81.69 82 HIS A N 1
ATOM 615 C CA . HIS A 1 82 ? 8.044 -6.678 8.959 1.00 81.69 82 HIS A CA 1
ATOM 616 C C . HIS A 1 82 ? 6.668 -7.310 8.702 1.00 81.69 82 HIS A C 1
ATOM 618 O O . HIS A 1 82 ? 5.971 -7.691 9.642 1.00 81.69 82 HIS A O 1
ATOM 624 N N . GLY A 1 83 ? 6.252 -7.394 7.438 1.00 74.75 83 GLY A N 1
ATOM 625 C CA . GLY A 1 83 ? 4.987 -7.993 7.028 1.00 74.75 83 GLY A CA 1
ATOM 626 C C . GLY A 1 83 ? 5.023 -9.522 7.002 1.00 74.75 83 GLY A C 1
ATOM 627 O O . GLY A 1 83 ? 6.079 -10.152 7.015 1.00 74.75 83 GLY A O 1
ATOM 628 N N . LYS A 1 84 ? 3.838 -10.133 6.916 1.00 76.19 84 LYS A N 1
ATOM 629 C CA . LYS A 1 84 ? 3.679 -11.584 6.744 1.00 76.19 84 LYS A CA 1
ATOM 630 C C . LYS A 1 84 ? 3.775 -11.965 5.266 1.00 76.19 84 LYS A C 1
ATOM 632 O O . LYS A 1 84 ? 2.757 -12.210 4.621 1.00 76.19 84 LYS A O 1
ATOM 637 N N . LEU A 1 85 ? 4.984 -11.958 4.715 1.00 83.44 85 LEU A N 1
ATOM 638 C CA . LEU A 1 85 ? 5.236 -12.619 3.434 1.00 83.44 85 LEU A CA 1
ATOM 639 C C . LEU A 1 85 ? 5.405 -14.126 3.664 1.00 83.44 85 LEU A C 1
ATOM 641 O O . LEU A 1 85 ? 5.922 -14.539 4.700 1.00 83.44 85 LEU A O 1
ATOM 645 N N . VAL A 1 86 ? 4.965 -14.926 2.694 1.00 85.31 86 VAL A N 1
ATOM 646 C CA . VAL A 1 86 ? 5.158 -16.384 2.648 1.00 85.31 86 VAL A CA 1
ATOM 647 C C . VAL A 1 86 ? 5.746 -16.775 1.295 1.00 85.31 86 VAL A C 1
ATOM 649 O O . VAL A 1 86 ? 5.594 -16.030 0.326 1.00 85.31 86 VAL A O 1
ATOM 652 N N . ASP A 1 87 ? 6.422 -17.920 1.235 1.00 86.75 87 ASP A N 1
ATOM 653 C CA . ASP A 1 87 ? 6.923 -18.465 -0.025 1.00 86.75 87 ASP A CA 1
ATOM 654 C C . ASP A 1 87 ? 5.788 -19.066 -0.879 1.00 86.75 87 ASP A C 1
ATOM 656 O O . ASP A 1 87 ? 4.866 -19.673 -0.325 1.00 86.75 87 ASP A O 1
ATOM 660 N N . PRO A 1 88 ? 5.857 -18.957 -2.219 1.00 88.44 88 PRO A N 1
ATOM 661 C CA . PRO A 1 88 ? 6.795 -18.127 -2.973 1.00 88.44 88 PRO A CA 1
ATOM 662 C C . PRO A 1 88 ? 6.458 -16.634 -2.818 1.00 88.44 88 PRO A C 1
ATOM 664 O O . PRO A 1 88 ? 5.301 -16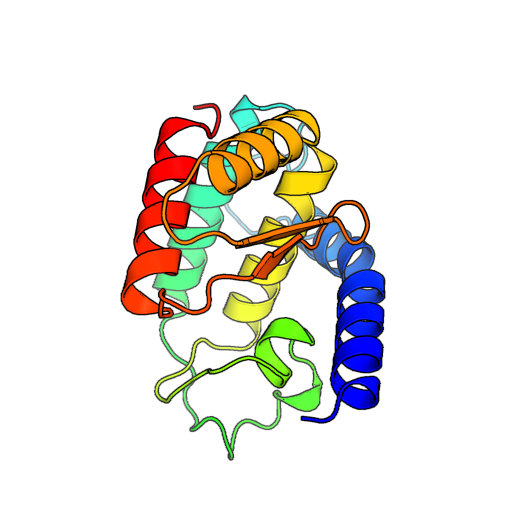.228 -2.921 1.00 88.44 88 PRO A O 1
ATOM 667 N N . HIS A 1 89 ? 7.474 -15.803 -2.589 1.00 86.19 89 HIS A N 1
ATOM 668 C CA . HIS A 1 89 ? 7.287 -14.372 -2.346 1.00 86.19 89 HIS A CA 1
ATOM 669 C C . HIS A 1 89 ? 7.522 -13.538 -3.620 1.00 86.19 89 HIS A C 1
ATOM 671 O O . HIS A 1 89 ? 8.212 -13.987 -4.535 1.00 86.19 89 HIS A O 1
ATOM 677 N N . PRO A 1 90 ? 6.980 -12.311 -3.727 1.00 89.94 90 PRO A N 1
ATOM 678 C CA . PRO A 1 90 ? 7.292 -11.415 -4.842 1.00 89.94 90 PRO A CA 1
ATOM 679 C C . PRO A 1 90 ? 8.765 -10.959 -4.801 1.00 89.94 90 PRO A C 1
ATOM 681 O O . PRO A 1 90 ? 9.302 -10.757 -3.708 1.00 89.94 90 PRO A O 1
ATOM 684 N N . PRO A 1 91 ? 9.427 -10.750 -5.954 1.00 92.00 91 PRO A N 1
ATOM 685 C CA . PRO A 1 91 ? 10.796 -10.236 -5.986 1.00 92.00 91 PRO A CA 1
ATOM 686 C C . PRO A 1 91 ? 10.881 -8.796 -5.448 1.00 92.00 91 PRO A C 1
ATOM 688 O O . PRO A 1 91 ? 9.887 -8.065 -5.437 1.00 92.00 91 PRO A O 1
ATOM 691 N N . GLU A 1 92 ? 12.089 -8.363 -5.058 1.00 92.38 92 GLU A N 1
ATOM 692 C CA . GLU A 1 92 ? 12.382 -7.012 -4.532 1.00 92.38 92 GLU A CA 1
ATOM 693 C C . GLU A 1 92 ? 11.744 -5.896 -5.373 1.00 92.38 92 GLU A C 1
ATOM 695 O O . GLU A 1 92 ? 11.172 -4.949 -4.835 1.00 92.38 92 GLU A O 1
ATOM 700 N N . GLU A 1 93 ? 11.796 -6.018 -6.700 1.00 89.31 93 GLU A N 1
ATOM 701 C CA . GLU A 1 93 ? 11.237 -5.012 -7.600 1.00 89.31 93 GLU A CA 1
ATOM 702 C C . GLU A 1 93 ? 9.717 -4.864 -7.447 1.00 89.31 93 GLU A C 1
ATOM 704 O O . GLU A 1 93 ? 9.222 -3.741 -7.347 1.00 89.31 93 GLU A O 1
ATOM 709 N N . SER A 1 94 ? 8.983 -5.976 -7.365 1.00 88.88 94 SER A N 1
ATOM 710 C CA . SER A 1 94 ? 7.536 -5.965 -7.136 1.00 88.88 94 SER A CA 1
ATOM 711 C C . SER A 1 94 ? 7.199 -5.324 -5.789 1.00 88.88 94 SER A C 1
ATOM 713 O O . SER A 1 94 ? 6.272 -4.521 -5.701 1.00 88.88 94 SER A O 1
ATOM 715 N N . LEU A 1 95 ? 7.987 -5.618 -4.749 1.00 89.75 95 LEU A N 1
ATOM 716 C CA . LEU A 1 95 ? 7.820 -5.018 -3.424 1.00 89.75 95 LEU A CA 1
ATOM 717 C C . LEU A 1 95 ? 8.019 -3.497 -3.455 1.00 89.75 95 LEU A C 1
ATOM 719 O O . LEU A 1 95 ? 7.219 -2.766 -2.875 1.00 89.75 95 LEU A O 1
ATOM 723 N N . LEU A 1 96 ? 9.042 -3.013 -4.163 1.00 88.00 96 LEU A N 1
ATOM 724 C CA . LEU A 1 96 ? 9.311 -1.580 -4.322 1.00 88.00 96 LEU A CA 1
ATOM 725 C C . LEU A 1 96 ? 8.214 -0.860 -5.121 1.00 88.00 96 LEU A C 1
ATOM 727 O O . LEU A 1 96 ? 7.863 0.271 -4.786 1.00 88.00 96 LEU A O 1
ATOM 731 N N . LEU A 1 97 ? 7.660 -1.502 -6.155 1.00 83.62 97 LEU A N 1
ATOM 732 C CA . LEU A 1 97 ? 6.565 -0.945 -6.955 1.00 83.62 97 LEU A CA 1
ATOM 733 C C . LEU A 1 97 ? 5.282 -0.790 -6.131 1.00 83.62 97 LEU A C 1
ATOM 735 O O . LEU A 1 97 ? 4.684 0.286 -6.127 1.00 83.62 97 LEU A O 1
ATOM 739 N N . VAL A 1 98 ? 4.894 -1.833 -5.387 1.00 84.06 98 VAL A N 1
ATOM 740 C CA . VAL A 1 98 ? 3.735 -1.779 -4.479 1.00 84.06 98 VAL A CA 1
ATOM 741 C C . VAL A 1 98 ? 3.937 -0.708 -3.412 1.00 84.06 98 VAL A C 1
ATOM 743 O O . VAL A 1 98 ? 3.012 0.041 -3.105 1.00 84.06 98 VAL A O 1
ATOM 746 N N . ASP A 1 99 ? 5.143 -0.608 -2.858 1.00 84.81 99 ASP A N 1
ATOM 747 C CA . ASP A 1 99 ? 5.448 0.371 -1.821 1.00 84.81 99 ASP A CA 1
ATOM 748 C C . ASP A 1 99 ? 5.323 1.815 -2.321 1.00 84.81 99 ASP A C 1
ATOM 750 O O . ASP A 1 99 ? 4.704 2.648 -1.655 1.00 84.81 99 ASP A O 1
ATOM 754 N N . GLY A 1 100 ? 5.834 2.086 -3.525 1.00 82.56 100 GLY A N 1
ATOM 755 C CA . GLY A 1 100 ? 5.667 3.368 -4.201 1.00 82.56 100 GLY A CA 1
ATOM 756 C C . GLY A 1 100 ? 4.200 3.691 -4.484 1.00 82.56 100 GLY A C 1
ATOM 757 O O . GLY A 1 100 ? 3.753 4.794 -4.176 1.00 82.56 100 GLY A O 1
ATOM 758 N N . PHE A 1 101 ? 3.433 2.737 -5.023 1.00 79.06 101 PHE A N 1
ATOM 759 C CA . PHE A 1 101 ? 2.005 2.928 -5.302 1.00 79.06 101 PHE A CA 1
ATOM 760 C C . PHE A 1 101 ? 1.210 3.241 -4.026 1.00 79.06 101 PHE A C 1
ATOM 762 O O . PHE A 1 101 ? 0.406 4.172 -3.991 1.00 79.06 101 PHE A O 1
ATOM 769 N N . CYS A 1 102 ? 1.483 2.518 -2.936 1.00 77.81 102 CYS A N 1
ATOM 770 C CA . CYS A 1 102 ? 0.863 2.785 -1.641 1.00 77.81 102 CYS A CA 1
ATOM 771 C C . CYS A 1 102 ? 1.259 4.143 -1.043 1.00 77.81 102 CYS A C 1
ATOM 773 O O . CYS A 1 102 ? 0.500 4.675 -0.238 1.00 77.81 102 CYS A O 1
ATOM 775 N N . ALA A 1 103 ? 2.421 4.698 -1.401 1.00 77.56 103 ALA A N 1
ATOM 776 C CA . ALA A 1 103 ? 2.810 6.048 -1.003 1.00 77.56 103 ALA A CA 1
ATOM 777 C C . ALA A 1 103 ? 2.112 7.140 -1.840 1.00 77.56 103 ALA A C 1
ATOM 779 O O . ALA A 1 103 ? 1.840 8.214 -1.312 1.00 77.56 103 ALA A O 1
ATOM 780 N N . ASP A 1 104 ? 1.789 6.869 -3.109 1.00 76.56 104 ASP A N 1
ATOM 781 C CA . ASP A 1 104 ? 1.167 7.840 -4.024 1.00 76.56 104 ASP A CA 1
ATOM 782 C C . ASP A 1 104 ? -0.308 8.124 -3.683 1.00 76.56 104 ASP A C 1
ATOM 784 O O . ASP A 1 104 ? -0.735 9.278 -3.669 1.00 76.56 104 ASP A O 1
ATOM 788 N N . LEU A 1 105 ? -1.072 7.083 -3.332 1.00 72.81 105 LEU A N 1
ATOM 789 C CA . LEU A 1 105 ? -2.509 7.178 -3.045 1.00 72.81 105 LEU A CA 1
ATOM 790 C C . LEU A 1 105 ? -2.865 8.191 -1.933 1.00 72.81 105 LEU A C 1
ATOM 792 O O . LEU A 1 105 ? -3.694 9.064 -2.189 1.00 72.81 105 LEU A O 1
ATOM 796 N N . PRO A 1 106 ? -2.269 8.145 -0.725 1.00 70.12 106 PRO A N 1
ATOM 797 C CA . PRO A 1 106 ? -2.562 9.127 0.318 1.00 70.12 106 PRO A CA 1
ATOM 798 C C . PRO A 1 106 ? -2.017 10.531 0.025 1.00 70.12 106 PRO A C 1
ATOM 800 O O . PRO A 1 106 ? -2.549 11.496 0.571 1.00 70.12 106 PRO A O 1
ATOM 803 N N . GLU A 1 107 ? -0.968 10.665 -0.798 1.00 74.44 107 GLU A N 1
ATOM 804 C CA . GLU A 1 107 ? -0.428 11.976 -1.185 1.00 74.44 107 GLU A CA 1
ATOM 805 C C . GLU A 1 107 ? -1.372 12.707 -2.144 1.00 74.44 107 GLU A C 1
ATOM 807 O O . GLU A 1 107 ? -1.596 13.906 -1.989 1.00 74.44 107 GLU A O 1
ATOM 812 N N . ARG A 1 108 ? -1.956 11.991 -3.111 1.00 72.88 108 ARG A N 1
ATOM 813 C CA . ARG A 1 108 ? -2.850 12.591 -4.115 1.00 72.88 108 ARG A CA 1
ATOM 814 C C . ARG A 1 108 ? -4.303 12.655 -3.685 1.00 72.88 108 ARG A C 1
ATOM 816 O O . ARG A 1 108 ? -5.007 13.587 -4.060 1.00 72.88 108 ARG A O 1
ATOM 823 N N . HIS A 1 109 ? -4.748 11.679 -2.895 1.00 74.06 109 HIS A N 1
ATOM 824 C CA . HIS A 1 109 ? -6.152 11.525 -2.516 1.00 74.06 109 HIS A CA 1
ATOM 825 C C . HIS A 1 109 ? -6.342 11.563 -0.999 1.00 74.06 109 HIS A C 1
ATOM 827 O O . HIS A 1 109 ? -6.916 10.627 -0.438 1.00 74.06 109 HIS A O 1
ATOM 833 N N . PRO A 1 110 ? -5.928 12.636 -0.296 1.00 77.38 110 PRO A N 1
ATOM 834 C CA . PRO A 1 110 ? -6.123 12.724 1.151 1.00 77.38 110 PRO A CA 1
ATOM 835 C C . PRO A 1 110 ? -7.608 12.610 1.530 1.00 77.38 110 PRO A C 1
ATOM 837 O O . PRO A 1 110 ? -7.937 11.952 2.509 1.00 77.38 110 PRO A O 1
ATOM 840 N N . ALA A 1 111 ? -8.517 13.135 0.699 1.00 78.56 111 ALA A N 1
ATOM 841 C CA . ALA A 1 111 ? -9.960 12.993 0.893 1.00 78.56 111 ALA A CA 1
ATOM 842 C C . ALA A 1 111 ? -10.461 11.541 0.759 1.00 78.56 111 ALA A C 1
ATOM 844 O O . ALA A 1 111 ? -11.427 11.167 1.416 1.00 78.56 111 ALA A O 1
ATOM 845 N N . LEU A 1 112 ? -9.821 10.704 -0.068 1.00 80.06 112 LEU A N 1
ATOM 846 C CA . LEU A 1 112 ? -10.142 9.274 -0.136 1.00 80.06 112 LEU A CA 1
ATOM 847 C C . LEU A 1 112 ? -9.742 8.569 1.164 1.00 80.06 112 LEU A C 1
ATOM 849 O O . LEU A 1 112 ? -10.455 7.678 1.611 1.00 80.06 112 LEU A O 1
ATOM 853 N N . VAL A 1 113 ? -8.632 8.987 1.780 1.00 79.31 113 VAL A N 1
ATOM 854 C CA . VAL A 1 113 ? -8.199 8.465 3.083 1.00 79.31 113 VAL A CA 1
ATOM 855 C C . VAL A 1 113 ? -9.194 8.847 4.177 1.00 79.31 113 VAL A C 1
ATOM 857 O O . VAL A 1 113 ? -9.543 7.976 4.965 1.00 79.31 113 VAL A O 1
ATOM 860 N N . GLU A 1 114 ? -9.705 10.083 4.196 1.00 81.50 114 GLU A N 1
ATOM 861 C CA . GLU A 1 114 ? -10.767 10.466 5.146 1.00 81.50 114 GLU A CA 1
ATOM 862 C C . GLU A 1 114 ? -12.017 9.604 4.963 1.00 81.50 114 GLU A C 1
ATOM 864 O O . GLU A 1 114 ? -12.488 8.994 5.916 1.00 81.50 114 GLU A O 1
ATOM 869 N N . ARG A 1 115 ? -12.490 9.436 3.720 1.00 84.75 115 ARG A N 1
ATOM 870 C CA . ARG A 1 115 ? -13.649 8.571 3.445 1.00 84.75 115 ARG A CA 1
ATOM 871 C C . ARG A 1 115 ? -13.416 7.121 3.869 1.00 84.75 115 ARG A C 1
ATOM 873 O O . ARG A 1 115 ? -14.357 6.448 4.280 1.00 84.75 115 ARG A O 1
ATOM 880 N N . LEU A 1 116 ? -12.185 6.622 3.741 1.00 85.31 116 LEU A N 1
ATOM 881 C CA . LEU A 1 116 ? -11.829 5.282 4.200 1.00 85.31 116 LEU A CA 1
ATOM 882 C C . LEU A 1 116 ? -11.876 5.194 5.729 1.00 85.31 116 LEU A C 1
ATOM 884 O O . LEU A 1 116 ? -12.342 4.188 6.258 1.00 85.31 116 LEU A O 1
ATOM 888 N N . VAL A 1 117 ? -11.400 6.227 6.429 1.00 84.81 117 VAL A N 1
ATOM 889 C CA . VAL A 1 117 ? -11.487 6.321 7.891 1.00 84.81 117 VAL A CA 1
ATOM 890 C C . VAL A 1 117 ? -12.946 6.326 8.335 1.00 84.81 117 VAL A C 1
ATOM 892 O O . VAL A 1 117 ? -13.300 5.502 9.173 1.00 84.81 117 VAL A O 1
ATOM 895 N N . ASP A 1 118 ? -13.793 7.158 7.730 1.00 87.25 118 ASP A N 1
ATOM 896 C CA . ASP A 1 118 ? -15.225 7.219 8.046 1.00 87.25 118 ASP A CA 1
ATOM 897 C C . ASP A 1 118 ? -15.899 5.858 7.821 1.00 87.25 118 ASP A C 1
ATOM 899 O O . ASP A 1 118 ? -16.539 5.310 8.718 1.00 87.25 118 ASP A O 1
ATOM 903 N N . ALA A 1 119 ? -15.653 5.238 6.662 1.00 87.81 119 ALA A N 1
ATOM 904 C CA . ALA A 1 119 ? -16.211 3.931 6.331 1.00 87.81 119 ALA A CA 1
ATOM 905 C C . ALA A 1 119 ? -15.729 2.805 7.261 1.00 87.81 119 ALA A C 1
ATOM 907 O O . ALA A 1 119 ? -16.456 1.834 7.464 1.00 87.81 119 ALA A O 1
ATOM 908 N N . LEU A 1 120 ? -14.508 2.896 7.798 1.00 86.25 120 LEU A N 1
ATOM 909 C CA . LEU A 1 120 ? -14.004 1.970 8.813 1.00 86.25 120 LEU A CA 1
ATOM 910 C C . LEU A 1 120 ? -14.666 2.226 10.171 1.00 86.25 120 LEU A C 1
ATOM 912 O O . LEU A 1 120 ? -15.035 1.270 10.841 1.00 86.25 120 LEU A O 1
ATOM 916 N N . CYS A 1 121 ? -14.841 3.484 10.574 1.00 85.38 121 CYS A N 1
ATOM 917 C CA . CYS A 1 121 ? -15.494 3.843 11.836 1.00 85.38 121 CYS A CA 1
ATOM 918 C C . CYS A 1 121 ? -16.958 3.380 11.901 1.00 85.38 121 CYS A C 1
ATOM 920 O O . CYS A 1 121 ? -17.430 2.999 12.967 1.00 85.38 121 CYS A O 1
ATOM 922 N N . GLU A 1 122 ? -17.668 3.378 10.772 1.00 88.25 122 GLU A N 1
ATOM 923 C CA . GLU A 1 122 ? -19.069 2.934 10.676 1.00 88.25 122 GLU A CA 1
ATOM 924 C C . GLU A 1 122 ? -19.234 1.406 10.624 1.00 88.25 122 GLU A C 1
ATOM 926 O O . GLU A 1 122 ? -20.347 0.887 10.516 1.00 88.25 122 GLU A O 1
ATOM 931 N N . ARG A 1 123 ? -18.131 0.654 10.637 1.00 86.81 123 ARG A N 1
ATOM 932 C CA . ARG A 1 123 ? -18.148 -0.759 10.287 1.00 86.81 123 ARG A CA 1
ATOM 933 C C . ARG A 1 123 ? -18.246 -1.667 11.509 1.00 86.81 123 ARG A C 1
ATOM 935 O O . ARG A 1 123 ? -17.385 -1.651 12.382 1.00 86.81 123 ARG A O 1
ATOM 942 N N . ASP A 1 124 ? -19.227 -2.568 11.493 1.00 82.88 124 ASP A N 1
ATOM 943 C CA . ASP A 1 124 ? -19.407 -3.569 12.552 1.00 82.88 124 ASP A CA 1
ATOM 944 C C . ASP A 1 124 ? -18.146 -4.418 12.788 1.00 82.88 124 ASP A C 1
ATOM 946 O O . ASP A 1 124 ? -17.654 -5.114 11.890 1.00 82.88 124 ASP A O 1
ATOM 950 N N . GLY A 1 125 ? -17.649 -4.396 14.026 1.00 81.62 125 GLY A N 1
ATOM 951 C CA . GLY A 1 125 ? -16.438 -5.098 14.461 1.00 81.62 125 GLY A CA 1
ATOM 952 C C . GLY A 1 125 ? -15.151 -4.266 14.386 1.00 81.62 125 GLY A C 1
ATOM 953 O O . GLY A 1 125 ? -14.105 -4.745 14.829 1.00 81.62 125 GLY A O 1
ATOM 954 N N . VAL A 1 126 ? -15.213 -3.025 13.887 1.00 84.12 126 VAL A N 1
ATOM 955 C CA . VAL A 1 126 ? -14.158 -2.019 14.076 1.00 84.12 126 VAL A CA 1
ATOM 956 C C . VAL A 1 126 ? -14.398 -1.301 15.403 1.00 84.12 126 VAL A C 1
ATOM 958 O O . VAL A 1 126 ? -15.459 -0.731 15.630 1.00 84.12 126 VAL A O 1
ATOM 961 N N . VAL A 1 127 ? -13.407 -1.327 16.295 1.00 87.38 127 VAL A N 1
ATOM 962 C CA . VAL A 1 127 ? -13.485 -0.690 17.625 1.00 87.38 127 VAL A CA 1
ATOM 963 C C . VAL A 1 127 ? -12.647 0.582 17.724 1.00 87.38 127 VAL A C 1
ATOM 965 O O . VAL A 1 127 ? -12.861 1.392 18.622 1.00 87.38 127 VAL A O 1
ATOM 968 N N . SER A 1 128 ? -11.678 0.768 16.824 1.00 83.38 128 SER A N 1
ATOM 969 C CA . SER A 1 128 ? -10.896 2.000 16.739 1.00 83.38 128 SER A CA 1
ATOM 970 C C . SER A 1 128 ? -10.269 2.191 15.362 1.00 83.38 128 SER A C 1
ATOM 972 O O . SER A 1 128 ? -9.904 1.231 14.683 1.00 83.38 128 SER A O 1
ATOM 974 N N . VAL A 1 129 ? -10.096 3.453 14.970 1.00 84.50 129 VAL A N 1
ATOM 975 C CA . VAL A 1 129 ? -9.332 3.854 13.787 1.00 84.50 129 VAL A CA 1
ATOM 976 C C . VAL A 1 129 ? -8.429 5.013 14.191 1.00 84.50 129 VAL A C 1
ATOM 978 O O . VAL A 1 129 ? -8.900 6.068 14.607 1.00 84.50 129 VAL A O 1
ATOM 981 N N . HIS A 1 130 ? -7.118 4.823 14.085 1.00 78.88 130 HIS A N 1
ATOM 982 C CA . HIS A 1 130 ? -6.129 5.851 14.383 1.00 78.88 130 HIS A CA 1
ATOM 983 C C . HIS A 1 130 ? -5.328 6.183 13.135 1.00 78.88 130 HIS A C 1
ATOM 985 O O . HIS A 1 130 ? -4.656 5.325 12.554 1.00 78.88 130 HIS A O 1
ATOM 991 N N . ARG A 1 131 ? -5.370 7.456 12.741 1.00 76.12 131 ARG A N 1
ATOM 992 C CA . ARG A 1 131 ? -4.534 7.973 11.667 1.00 76.12 131 ARG A CA 1
ATOM 993 C C . ARG A 1 131 ? -3.162 8.363 12.193 1.00 76.12 131 ARG A C 1
ATOM 995 O O . ARG A 1 131 ? -3.026 9.103 13.163 1.00 76.12 131 ARG A O 1
ATOM 1002 N N . TYR A 1 132 ? -2.140 7.897 11.493 1.00 68.56 132 TYR A N 1
ATOM 1003 C CA . TYR A 1 132 ? -0.744 8.052 11.862 1.00 68.56 132 TYR A CA 1
ATOM 1004 C C . TYR A 1 132 ? 0.025 8.734 10.725 1.00 68.56 132 TYR A C 1
ATOM 1006 O O . TYR A 1 132 ? 0.872 8.124 10.071 1.00 68.56 132 TYR A O 1
ATOM 1014 N N . GLY A 1 133 ? -0.255 10.024 10.518 1.00 66.25 133 GLY A N 1
ATOM 1015 C CA . GLY A 1 133 ? 0.238 10.792 9.371 1.00 66.25 133 GLY A CA 1
ATOM 1016 C C . GLY A 1 133 ? -0.566 10.504 8.093 1.00 66.25 133 GLY A C 1
ATOM 1017 O O . GLY A 1 133 ? -1.657 9.936 8.167 1.00 66.25 133 GLY A O 1
ATOM 1018 N N . PRO A 1 134 ? -0.064 10.876 6.902 1.00 64.69 134 PRO A N 1
ATOM 1019 C CA . PRO A 1 134 ? -0.829 10.713 5.667 1.00 64.69 134 PRO A CA 1
ATOM 1020 C C . PRO A 1 134 ? -0.952 9.247 5.223 1.00 64.69 134 PRO A C 1
ATOM 1022 O O . PRO A 1 134 ? -1.947 8.893 4.607 1.00 64.69 134 PRO A O 1
ATOM 1025 N N . ALA A 1 135 ? 0.020 8.389 5.557 1.00 59.69 135 ALA A N 1
ATOM 1026 C CA . ALA A 1 135 ? 0.227 7.106 4.873 1.00 59.69 135 ALA A CA 1
ATOM 1027 C C . ALA A 1 135 ? -0.055 5.840 5.704 1.00 59.69 135 ALA A C 1
ATOM 1029 O O . ALA A 1 135 ? 0.215 4.733 5.228 1.00 59.69 135 ALA A O 1
ATOM 1030 N N . ALA A 1 136 ? -0.537 5.976 6.942 1.00 70.25 136 ALA A N 1
ATOM 1031 C CA . ALA A 1 136 ? -0.795 4.837 7.818 1.00 70.25 136 ALA A CA 1
ATOM 1032 C C . ALA A 1 136 ? -2.087 5.014 8.622 1.00 70.25 136 ALA A C 1
ATOM 1034 O O . ALA A 1 136 ? -2.292 6.040 9.276 1.00 70.25 136 ALA A O 1
ATOM 1035 N N . LEU A 1 137 ? -2.914 3.969 8.604 1.00 76.69 137 LEU A N 1
ATOM 1036 C CA . LEU A 1 137 ? -4.066 3.789 9.480 1.00 76.69 137 LEU A CA 1
ATOM 1037 C C . LEU A 1 137 ? -3.822 2.549 10.337 1.00 76.69 137 LEU A C 1
ATOM 1039 O O . LEU A 1 137 ? -3.438 1.499 9.820 1.00 76.69 137 LEU A O 1
ATOM 1043 N N . VAL A 1 138 ? -4.050 2.670 11.639 1.00 78.94 138 VAL A N 1
ATOM 1044 C CA . VAL A 1 138 ? -4.109 1.531 12.555 1.00 78.94 138 VAL A CA 1
ATOM 1045 C C . VAL A 1 138 ? -5.567 1.329 12.917 1.00 78.94 138 VAL A C 1
ATOM 1047 O O . VAL A 1 138 ? -6.201 2.227 13.464 1.00 78.94 138 VAL A O 1
ATOM 1050 N N . VAL A 1 139 ? -6.089 0.153 12.587 1.00 80.81 139 VAL A N 1
ATOM 1051 C CA . VAL A 1 139 ? -7.492 -0.199 12.798 1.00 80.81 139 VAL A CA 1
ATOM 1052 C C . VAL A 1 139 ? -7.556 -1.301 13.847 1.00 80.81 139 VAL A C 1
ATOM 1054 O O . VAL A 1 139 ? -6.957 -2.364 13.672 1.00 80.81 139 VAL A O 1
ATOM 1057 N N . GLY A 1 140 ? -8.266 -1.045 14.940 1.00 79.88 140 GLY A N 1
ATOM 1058 C CA . GLY A 1 140 ? -8.610 -2.053 15.930 1.00 79.88 140 GLY A CA 1
ATOM 1059 C C . GLY A 1 140 ? -9.813 -2.850 15.448 1.00 79.88 140 GLY A C 1
ATOM 1060 O O . GLY A 1 140 ? -10.917 -2.319 15.390 1.00 79.88 140 GLY A O 1
ATOM 1061 N N . VAL A 1 141 ? -9.604 -4.121 15.116 1.00 83.06 141 VAL A N 1
ATOM 1062 C CA . VAL A 1 141 ? -10.662 -5.051 14.695 1.00 83.06 141 VAL A CA 1
ATOM 1063 C C . VAL A 1 141 ? -10.513 -6.390 15.426 1.00 83.06 141 VAL A C 1
ATOM 1065 O O . VAL A 1 141 ? -10.062 -7.366 14.838 1.00 83.06 141 VAL A O 1
ATOM 1068 N N . PRO A 1 142 ? -10.827 -6.462 16.732 1.00 80.50 142 PRO A N 1
ATOM 1069 C CA . PRO A 1 142 ? -10.578 -7.656 17.544 1.00 80.50 142 PRO A CA 1
ATOM 1070 C C . PRO A 1 142 ? -11.328 -8.896 17.039 1.00 80.50 142 PRO A C 1
ATOM 1072 O O . PRO A 1 142 ? -10.873 -10.015 17.254 1.00 80.50 142 PRO A O 1
ATOM 1075 N N . GLU A 1 143 ? -12.453 -8.694 16.352 1.00 78.00 143 GLU A N 1
ATOM 1076 C CA . GLU A 1 143 ? -13.285 -9.762 15.793 1.00 78.00 143 GLU A CA 1
ATOM 1077 C C . GLU A 1 143 ? -13.035 -10.015 14.302 1.00 78.00 143 GLU A C 1
ATOM 1079 O O . GLU A 1 143 ? -13.688 -10.873 13.702 1.00 78.00 143 GLU A O 1
ATOM 1084 N N . TRP A 1 144 ? -12.147 -9.247 13.661 1.00 80.94 144 TRP A N 1
ATOM 1085 C CA . TRP A 1 144 ? -11.790 -9.486 12.266 1.00 80.94 144 TRP A CA 1
ATOM 1086 C C . TRP A 1 144 ? -10.387 -10.058 12.170 1.00 80.94 144 TRP A C 1
ATOM 1088 O O . TRP A 1 144 ? -9.454 -9.631 12.845 1.00 80.94 144 TRP A O 1
ATOM 1098 N N . ASP A 1 145 ? -10.229 -10.988 11.243 1.00 75.56 145 ASP A N 1
ATOM 1099 C CA . ASP A 1 145 ? -8.932 -11.451 10.793 1.00 75.56 145 ASP A CA 1
ATOM 1100 C C . ASP A 1 145 ? -8.540 -10.777 9.466 1.00 75.56 145 ASP A C 1
ATOM 1102 O O . ASP A 1 145 ? -9.277 -9.984 8.863 1.00 75.56 145 ASP A O 1
ATOM 1106 N N . GLU A 1 146 ? -7.341 -11.105 8.985 1.00 71.50 146 GLU A N 1
ATOM 1107 C CA . GLU A 1 146 ? -6.860 -10.633 7.685 1.00 71.50 146 GLU A CA 1
ATOM 1108 C C . GLU A 1 146 ? -7.754 -11.090 6.521 1.00 71.50 146 GLU A C 1
ATOM 1110 O O . GLU A 1 146 ? -7.802 -10.406 5.498 1.00 71.50 146 GLU A O 1
ATOM 1115 N N . VAL A 1 147 ? -8.463 -12.214 6.672 1.00 76.50 147 VAL A N 1
ATOM 1116 C CA . VAL A 1 147 ? -9.339 -12.799 5.647 1.00 76.50 147 VAL A CA 1
ATOM 1117 C C . VAL A 1 147 ? -10.619 -11.983 5.492 1.00 76.50 147 VAL A C 1
ATOM 1119 O O . VAL A 1 147 ? -11.171 -11.929 4.399 1.00 76.50 147 VAL A O 1
ATOM 1122 N N . ARG A 1 148 ? -11.067 -11.283 6.536 1.00 77.69 148 ARG A N 1
ATOM 1123 C CA . ARG A 1 148 ? -12.213 -10.370 6.468 1.00 77.69 148 ARG A CA 1
ATOM 1124 C C . ARG A 1 148 ? -11.812 -8.939 6.114 1.00 77.69 148 ARG A C 1
ATOM 1126 O O . ARG A 1 148 ? -12.470 -8.306 5.287 1.00 77.69 148 ARG A O 1
ATOM 1133 N N . LEU A 1 149 ? -10.727 -8.431 6.702 1.00 79.06 149 LEU A N 1
ATOM 1134 C CA . LEU A 1 149 ? -10.303 -7.041 6.509 1.00 79.06 149 LEU A CA 1
ATOM 1135 C C . LEU A 1 149 ? -9.763 -6.785 5.094 1.00 79.06 149 LEU A C 1
ATOM 1137 O O . LEU A 1 149 ? -10.131 -5.785 4.475 1.00 79.06 149 LEU A O 1
ATOM 1141 N N . LYS A 1 150 ? -8.906 -7.673 4.563 1.00 77.44 150 LYS A N 1
ATOM 1142 C CA . LYS A 1 150 ? -8.267 -7.460 3.252 1.00 77.44 150 LYS A CA 1
ATOM 1143 C C . LYS A 1 150 ? -9.289 -7.412 2.109 1.00 77.44 150 LYS A C 1
ATOM 1145 O O . LYS A 1 150 ? -9.247 -6.435 1.365 1.00 77.44 150 LYS A O 1
ATOM 1150 N N . PRO A 1 151 ? -10.235 -8.363 1.972 1.00 79.88 151 PRO A N 1
ATOM 1151 C CA . PRO A 1 151 ? -11.220 -8.299 0.893 1.00 79.88 151 PRO A CA 1
ATOM 1152 C C . PRO A 1 151 ? -12.147 -7.091 1.006 1.00 79.88 151 PRO A C 1
ATOM 1154 O O . PRO A 1 151 ? -12.490 -6.493 -0.009 1.00 79.88 151 PRO A O 1
ATOM 1157 N N . TRP A 1 152 ? -12.526 -6.695 2.227 1.00 85.62 152 TRP A N 1
ATOM 1158 C CA . TRP A 1 152 ? -13.344 -5.499 2.425 1.00 85.62 152 TRP A CA 1
ATOM 1159 C C . TRP A 1 152 ? -12.614 -4.234 1.961 1.00 85.62 152 TRP A C 1
ATOM 1161 O O . TRP A 1 152 ? -13.184 -3.453 1.202 1.00 85.62 152 TRP A O 1
ATOM 1171 N N . LEU A 1 153 ? -11.345 -4.067 2.355 1.00 82.38 153 LEU A N 1
ATOM 1172 C CA . LEU A 1 153 ? -10.517 -2.939 1.921 1.00 82.38 153 LEU A CA 1
ATOM 1173 C C . LEU A 1 153 ? -10.341 -2.919 0.400 1.00 82.38 153 LEU A C 1
ATOM 1175 O O . LEU A 1 153 ? -10.497 -1.862 -0.206 1.00 82.38 153 LEU A O 1
ATOM 1179 N N . SER A 1 154 ? -10.057 -4.070 -0.218 1.00 80.31 154 SER A N 1
ATOM 1180 C CA . SER A 1 154 ? -9.926 -4.187 -1.675 1.00 80.31 154 SER A CA 1
ATOM 1181 C C . SER A 1 154 ? -11.198 -3.741 -2.395 1.00 80.31 154 SER A C 1
ATOM 1183 O O . SER A 1 154 ? -11.133 -2.855 -3.242 1.00 80.31 154 SER A O 1
ATOM 1185 N N . LEU A 1 155 ? -12.361 -4.269 -2.001 1.00 81.94 155 LEU A N 1
ATOM 1186 C CA . LEU A 1 155 ? -13.647 -3.910 -2.607 1.00 81.94 155 LEU A CA 1
ATOM 1187 C C . LEU A 1 155 ? -14.013 -2.442 -2.380 1.00 81.94 155 LEU A C 1
ATOM 1189 O O . LEU A 1 155 ? -14.581 -1.795 -3.260 1.00 81.94 155 LEU A O 1
ATOM 1193 N N . TRP A 1 156 ? -13.719 -1.905 -1.195 1.00 86.94 156 TRP A N 1
ATOM 1194 C CA . TRP A 1 156 ? -13.971 -0.499 -0.905 1.00 86.94 156 TRP A CA 1
ATOM 1195 C C . TRP A 1 156 ? -13.104 0.401 -1.789 1.00 86.94 156 TRP A C 1
ATOM 1197 O O . TRP A 1 156 ? -13.625 1.335 -2.397 1.00 86.94 156 TRP A O 1
ATOM 1207 N N . LEU A 1 157 ? -11.809 0.095 -1.917 1.00 80.69 157 LEU A N 1
ATOM 1208 C CA . LEU A 1 157 ? -10.890 0.847 -2.770 1.00 80.69 157 LEU A CA 1
ATOM 1209 C C . LEU A 1 157 ? -11.289 0.751 -4.242 1.00 80.69 157 LEU A C 1
ATOM 1211 O O . LEU A 1 157 ? -11.322 1.773 -4.911 1.00 80.69 157 LEU A O 1
ATOM 1215 N N . GLU A 1 158 ? -11.659 -0.428 -4.741 1.00 78.94 158 GLU A N 1
ATOM 1216 C CA . GLU A 1 158 ? -12.134 -0.599 -6.122 1.00 78.94 158 GLU A CA 1
ATOM 1217 C C . GLU A 1 158 ? -13.351 0.272 -6.447 1.00 78.94 158 GLU A C 1
ATOM 1219 O O . GLU A 1 158 ? -13.440 0.806 -7.548 1.00 78.94 158 GLU A O 1
ATOM 1224 N N . ARG A 1 159 ? -14.268 0.447 -5.488 1.00 82.31 159 ARG A N 1
ATOM 1225 C CA . ARG A 1 159 ? -15.489 1.251 -5.659 1.00 82.31 159 ARG A CA 1
ATOM 1226 C C . ARG A 1 159 ? -15.272 2.754 -5.522 1.00 82.31 159 ARG A C 1
ATOM 1228 O O . ARG A 1 159 ? -16.089 3.524 -6.013 1.00 82.31 159 ARG A O 1
ATOM 1235 N N . ASN A 1 160 ? -14.240 3.163 -4.789 1.00 80.50 160 ASN A N 1
ATOM 1236 C CA . ASN A 1 160 ? -14.036 4.559 -4.395 1.00 80.50 160 ASN A CA 1
ATOM 1237 C C . ASN A 1 160 ? -12.794 5.193 -5.025 1.00 80.50 160 ASN A C 1
ATOM 1239 O O . ASN A 1 160 ? -12.608 6.408 -4.900 1.00 80.50 160 ASN A O 1
ATOM 1243 N N . LEU A 1 161 ? -11.942 4.395 -5.675 1.00 73.56 161 LEU A N 1
ATOM 1244 C CA . LEU A 1 161 ? -10.854 4.906 -6.487 1.00 73.56 161 LEU A CA 1
ATOM 1245 C C . LEU A 1 161 ? -11.430 5.550 -7.754 1.00 73.56 161 LEU A C 1
ATOM 1247 O O . LEU A 1 161 ? -12.251 4.937 -8.432 1.00 73.56 161 LEU A O 1
ATOM 1251 N N . PRO A 1 162 ? -11.004 6.777 -8.078 1.00 63.38 162 PRO A N 1
ATOM 1252 C CA . PRO A 1 162 ? -11.400 7.431 -9.313 1.00 63.38 162 PRO A CA 1
ATOM 1253 C C . PRO A 1 162 ? -10.904 6.631 -10.528 1.00 63.38 162 PRO A C 1
ATOM 1255 O O . PRO A 1 162 ? -9.767 6.147 -10.533 1.00 63.38 162 PRO A O 1
ATOM 1258 N N . HIS A 1 163 ? -11.789 6.464 -11.514 1.00 57.53 163 HIS A N 1
ATOM 1259 C CA . HIS A 1 163 ? -11.508 5.826 -12.802 1.00 57.53 163 HIS A CA 1
ATOM 1260 C C . HIS A 1 163 ? -10.914 6.819 -13.796 1.00 57.53 163 HIS A C 1
ATOM 1262 O O . HIS A 1 163 ? -11.358 7.992 -13.787 1.00 57.53 163 HIS A O 1
#

Radius of gyration: 16.54 Å; chains: 1; bounding box: 39×33×46 Å

Organism: NCBI:txid446860

pLDDT: mean 77.98, std 10.8, range [43.59, 92.5]

Secondary structure (DSSP, 8-state):
--HHHHHHHHHHHHHHHHHHHHHHHT---SSS--TTTSSSSSGGGHHHHHHHHHHHHHHH-S-SS-TTT-TTGGGS-HHHHHS---SSPPPHHHHHHHHHHHHHHHHH-HHHHHHHHHHHHTSTT--EEEE-SSS-EEEE-TT--HHHHHHHHHHHHHHHS--

Foldseek 3Di:
DDPVVVVVLVVLLVVCLVVLQCVLLVDPDDPDDDSCVLQVLDLVNLVVLVVVLVVVQVVQDFDPDFPVPDPCLVVARSCSNVDDAGPRGGDRVNRSSVSNSLSSCLVSCVVLVVVVQVVLVPDPQWPDWDDDPSRDIDTHRVPDDCVVVVVVVVVSCVVRRRD

Sequence (163 aa):
MTQQQAAAALEEYRAERGPALRRLRSRPEAQGAAPGDLLDGTPGSTAPLRDRTTARITALGTGPRTLDADPTRSRWPSRARHGKLVDPHPPEESLLLVDGFCADLPERHPALVERLVDALCERDGVVSVHRYGPAALVVGVPEWDEVRLKPWLSLWLERNLPH